Protein AF-A0A2T5RF96-F1 (afdb_monomer_lite)

Sequence (43 aa):
MEEEDDLIGLDIIDNEPDYSKSIEENNKKLADQYLEKYGEVPE

Structure (mmCIF, N/CA/C/O backbone):
data_AF-A0A2T5RF96-F1
#
_entry.id   AF-A0A2T5RF96-F1
#
loop_
_atom_site.group_PDB
_atom_site.id
_atom_site.type_symbol
_atom_site.label_atom_id
_atom_site.label_alt_id
_atom_site.label_comp_id
_atom_site.label_asym_id
_atom_site.label_entity_id
_atom_site.label_seq_id
_atom_site.pdbx_PDB_ins_code
_atom_site.Cartn_x
_atom_site.Cartn_y
_atom_site.Cartn_z
_atom_site.occupancy
_atom_site.B_iso_or_equiv
_atom_site.auth_seq_id
_atom_site.auth_comp_id
_atom_site.auth_asym_id
_atom_site.auth_atom_id
_atom_site.pdbx_PDB_model_num
ATOM 1 N N . MET A 1 1 ? -33.366 -2.612 23.545 1.00 45.34 1 MET A N 1
ATOM 2 C CA . MET A 1 1 ? -31.965 -2.402 23.155 1.00 45.34 1 MET A CA 1
ATOM 3 C C . MET A 1 1 ? -31.836 -3.173 21.871 1.00 45.34 1 MET A C 1
ATOM 5 O O . MET A 1 1 ? -31.765 -4.391 21.924 1.00 45.34 1 MET A O 1
ATOM 9 N N . GLU A 1 2 ? -32.065 -2.491 20.754 1.00 55.34 2 GLU A N 1
ATOM 10 C CA . GLU A 1 2 ? -31.711 -3.050 19.454 1.00 55.34 2 GLU A CA 1
ATOM 11 C C . GLU A 1 2 ? -30.185 -3.049 19.460 1.00 55.34 2 GLU A C 1
ATOM 13 O O . GLU A 1 2 ? -29.581 -1.995 19.651 1.00 55.34 2 GLU A O 1
ATOM 18 N N . GLU A 1 3 ? -29.580 -4.235 19.456 1.00 62.91 3 GLU A N 1
ATOM 19 C CA . GLU A 1 3 ? -28.161 -4.360 19.150 1.00 62.91 3 GLU A CA 1
ATOM 20 C C . GLU A 1 3 ? -28.051 -3.888 17.702 1.00 62.91 3 GLU A C 1
ATOM 22 O O . GLU A 1 3 ? -28.460 -4.594 16.782 1.00 62.91 3 GLU A O 1
ATOM 27 N N . GLU A 1 4 ? -27.664 -2.623 17.515 1.00 61.91 4 GLU A N 1
ATOM 28 C CA . GLU A 1 4 ? -27.215 -2.148 16.216 1.00 61.91 4 GLU A CA 1
ATOM 29 C C . GLU A 1 4 ? -26.103 -3.114 15.809 1.00 61.91 4 GLU A C 1
ATOM 31 O O . GLU A 1 4 ? -25.102 -3.238 16.514 1.00 61.91 4 GLU A O 1
ATOM 36 N N . ASP A 1 5 ? -26.334 -3.885 14.744 1.00 64.56 5 ASP A N 1
ATOM 37 C CA . ASP A 1 5 ? -25.306 -4.697 14.106 1.00 64.56 5 ASP A CA 1
ATOM 38 C C . ASP A 1 5 ? -24.219 -3.725 13.629 1.00 64.56 5 ASP A C 1
ATOM 40 O O . ASP A 1 5 ? -24.267 -3.212 12.507 1.00 64.56 5 ASP A O 1
ATOM 44 N N . ASP A 1 6 ? -23.280 -3.407 14.520 1.00 64.38 6 ASP A N 1
ATOM 45 C CA . ASP A 1 6 ? -22.130 -2.565 14.243 1.00 64.38 6 ASP A CA 1
ATOM 46 C C . ASP A 1 6 ? -21.368 -3.228 13.097 1.00 64.38 6 ASP A C 1
ATOM 48 O O . ASP A 1 6 ? -20.694 -4.249 13.259 1.00 64.38 6 ASP A O 1
ATOM 52 N N . LEU A 1 7 ? -21.516 -2.672 11.895 1.00 63.72 7 LEU A N 1
ATOM 53 C CA . LEU A 1 7 ? -20.774 -3.100 10.721 1.00 63.72 7 LEU A CA 1
ATOM 54 C C . LEU A 1 7 ? -19.288 -2.835 10.980 1.00 63.72 7 LEU A C 1
ATOM 56 O O . LEU A 1 7 ? -18.786 -1.736 10.746 1.00 63.72 7 LEU A O 1
ATOM 60 N N . ILE A 1 8 ? -18.573 -3.858 11.451 1.00 65.75 8 ILE A N 1
ATOM 61 C CA . ILE A 1 8 ? -17.114 -3.844 11.568 1.00 65.75 8 ILE A CA 1
ATOM 62 C C . ILE A 1 8 ? -16.536 -3.972 10.151 1.00 65.75 8 ILE A C 1
ATOM 64 O O . ILE A 1 8 ? -16.207 -5.059 9.677 1.00 65.75 8 ILE A O 1
ATOM 68 N N . GLY A 1 9 ? -16.468 -2.849 9.438 1.00 66.44 9 GLY A N 1
ATOM 69 C CA . GLY A 1 9 ? -15.772 -2.747 8.160 1.00 66.44 9 GLY A CA 1
ATOM 70 C C . GLY A 1 9 ? -14.264 -2.665 8.381 1.00 66.44 9 GLY A C 1
ATOM 71 O O . GLY A 1 9 ? -13.795 -1.831 9.153 1.00 66.44 9 GLY A O 1
ATOM 72 N N . LEU A 1 10 ? -13.493 -3.512 7.697 1.00 70.94 10 LEU A N 1
ATOM 73 C CA . LEU A 1 10 ? -12.048 -3.318 7.608 1.00 70.94 10 LEU A CA 1
ATOM 74 C C . LEU A 1 10 ? -11.785 -2.187 6.617 1.00 70.94 10 LEU A C 1
ATOM 76 O O . 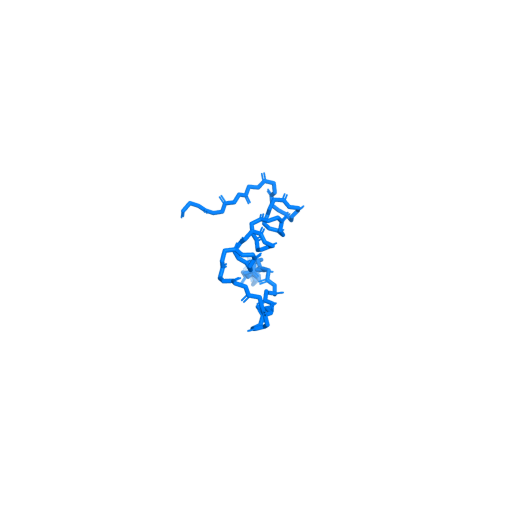LEU A 1 10 ? -12.045 -2.335 5.422 1.00 70.94 10 LEU A O 1
ATOM 80 N N .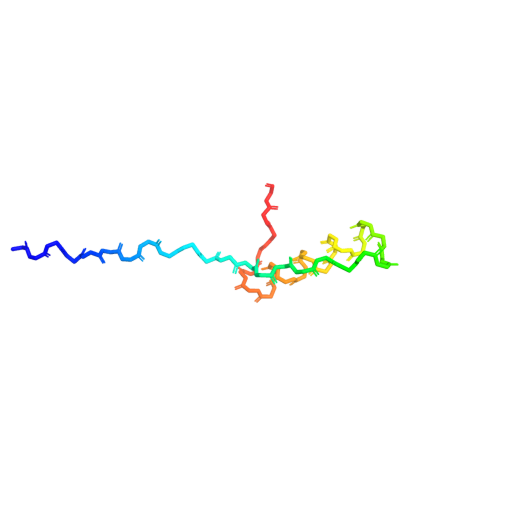 ASP A 1 11 ? -11.275 -1.062 7.107 1.00 73.12 11 ASP A N 1
ATOM 81 C CA . ASP A 1 11 ? -10.797 -0.005 6.229 1.00 73.12 11 ASP A CA 1
ATOM 82 C C . ASP A 1 11 ? -9.426 -0.411 5.675 1.00 73.12 11 ASP A C 1
ATOM 84 O O . ASP A 1 11 ? -8.417 -0.347 6.374 1.00 73.12 11 ASP A O 1
ATOM 88 N N . ILE A 1 12 ? -9.406 -0.894 4.431 1.00 80.56 12 ILE A N 1
ATOM 89 C CA . ILE A 1 12 ? -8.205 -1.406 3.761 1.00 80.56 12 ILE A CA 1
ATOM 90 C C . ILE A 1 12 ? -7.894 -0.612 2.495 1.00 80.56 12 ILE A C 1
ATOM 92 O O . ILE A 1 12 ? -8.780 -0.030 1.861 1.00 80.56 12 ILE A O 1
ATOM 96 N N . ILE A 1 13 ? -6.620 -0.584 2.115 1.00 83.88 13 ILE A N 1
ATOM 97 C CA . ILE A 1 13 ? -6.196 -0.106 0.798 1.00 83.88 13 ILE A CA 1
ATOM 98 C C . ILE A 1 13 ? -6.261 -1.283 -0.166 1.00 83.88 13 ILE A C 1
ATOM 100 O O . ILE A 1 13 ? -5.650 -2.324 0.075 1.00 83.88 13 ILE A O 1
ATOM 104 N N . ASP A 1 14 ? -6.985 -1.097 -1.265 1.00 83.44 14 ASP A N 1
ATOM 105 C CA . ASP A 1 14 ? -6.964 -2.031 -2.385 1.00 83.44 14 ASP A CA 1
ATOM 106 C C . ASP A 1 14 ? -5.678 -1.799 -3.194 1.00 83.44 14 ASP A C 1
ATOM 108 O O . ASP A 1 14 ? -5.606 -0.937 -4.074 1.00 83.44 14 ASP A O 1
ATOM 112 N N . ASN A 1 15 ? -4.601 -2.477 -2.785 1.00 83.31 15 ASN A N 1
ATOM 113 C CA . ASN A 1 15 ? -3.285 -2.340 -3.397 1.00 83.31 15 ASN A CA 1
ATOM 114 C C . ASN A 1 15 ? -3.070 -3.395 -4.485 1.00 83.31 15 ASN A C 1
ATOM 116 O O . ASN A 1 15 ? -2.877 -4.574 -4.188 1.00 83.31 15 ASN A O 1
ATOM 120 N N . GLU A 1 16 ? -2.995 -2.946 -5.736 1.00 88.19 16 GLU A N 1
ATOM 121 C CA . GLU A 1 16 ? -2.564 -3.772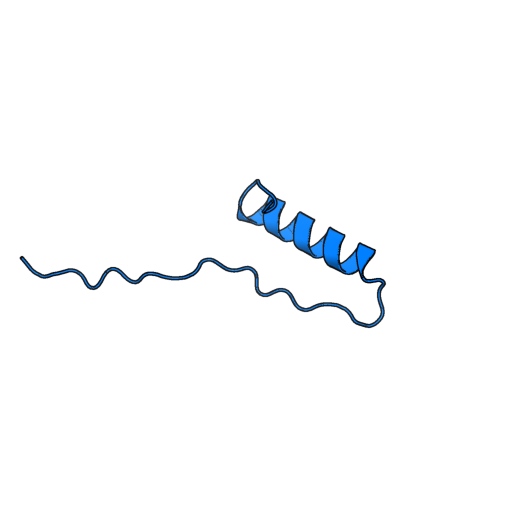 -6.862 1.00 88.19 16 GLU A CA 1
ATOM 122 C C . GLU A 1 16 ? -1.064 -3.540 -7.149 1.00 88.19 16 GLU A C 1
ATOM 124 O O . GLU A 1 16 ? -0.682 -2.443 -7.594 1.00 88.19 16 GLU A O 1
ATOM 129 N N . PRO A 1 17 ? -0.189 -4.534 -6.880 1.00 86.94 17 PRO A N 1
ATOM 130 C CA . PRO A 1 17 ? 1.237 -4.414 -7.149 1.00 86.94 17 PRO A CA 1
ATOM 131 C C . PRO A 1 17 ? 1.519 -4.476 -8.652 1.00 86.94 17 PRO A C 1
ATOM 133 O O . PRO A 1 17 ? 1.034 -5.346 -9.373 1.00 86.94 17 PRO A O 1
ATOM 136 N N . ASP A 1 18 ? 2.376 -3.576 -9.121 1.00 90.56 18 ASP A N 1
ATOM 137 C CA . ASP A 1 18 ? 2.852 -3.573 -10.497 1.00 90.56 18 ASP A CA 1
ATOM 138 C C . ASP A 1 18 ? 4.048 -4.525 -10.630 1.00 90.56 18 ASP A C 1
ATOM 140 O O . ASP A 1 18 ? 5.168 -4.203 -10.226 1.00 90.56 18 ASP A O 1
ATOM 144 N N . TYR A 1 19 ? 3.821 -5.706 -11.208 1.00 90.00 19 TYR A N 1
ATOM 145 C CA . TYR A 1 19 ? 4.860 -6.728 -11.388 1.00 90.00 19 TYR A CA 1
ATOM 146 C C . TYR A 1 19 ? 5.943 -6.356 -12.412 1.00 90.00 19 TYR A C 1
AT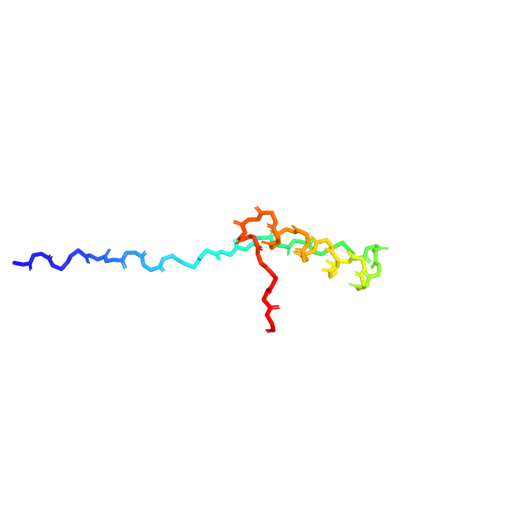OM 148 O O . TYR A 1 19 ? 6.932 -7.078 -12.533 1.00 90.00 19 TYR A O 1
ATOM 156 N N . SER A 1 20 ? 5.786 -5.252 -13.150 1.00 94.88 20 SER A N 1
ATOM 157 C CA . SER A 1 20 ? 6.859 -4.709 -13.991 1.00 94.88 20 SER A CA 1
ATOM 158 C C . SER A 1 20 ? 7.889 -3.901 -13.192 1.00 94.88 20 SER A C 1
ATOM 160 O O . SER A 1 20 ? 8.975 -3.621 -13.703 1.00 94.88 20 SER A O 1
ATOM 162 N N . LYS A 1 21 ? 7.568 -3.550 -11.940 1.00 93.56 21 LYS A N 1
ATOM 163 C CA . LYS A 1 21 ? 8.403 -2.746 -11.044 1.00 93.56 21 LYS A CA 1
ATOM 164 C C . LYS A 1 21 ? 9.082 -3.580 -9.969 1.00 93.56 21 LYS A C 1
ATOM 166 O O . LYS A 1 21 ? 8.703 -4.714 -9.678 1.00 93.56 21 LYS A O 1
ATOM 171 N N . SER A 1 22 ? 10.082 -2.977 -9.333 1.00 94.44 22 SER A N 1
ATOM 172 C CA . SER A 1 22 ? 10.751 -3.595 -8.191 1.00 94.44 22 SER A CA 1
ATOM 173 C C . SER A 1 22 ? 9.831 -3.665 -6.968 1.00 94.44 22 SER A C 1
ATOM 175 O O . SER A 1 22 ? 8.926 -2.847 -6.794 1.00 94.44 22 SER A O 1
ATOM 177 N N . ILE A 1 23 ? 10.110 -4.609 -6.066 1.00 92.62 23 ILE A N 1
ATOM 178 C CA . ILE A 1 23 ? 9.410 -4.726 -4.776 1.00 92.62 23 ILE A CA 1
ATOM 179 C C . ILE A 1 23 ? 9.518 -3.416 -3.983 1.00 92.62 23 ILE A C 1
ATOM 181 O O . ILE A 1 23 ? 8.530 -2.958 -3.423 1.00 92.62 23 ILE A O 1
ATOM 185 N N . GLU A 1 24 ? 10.691 -2.776 -3.988 1.00 93.81 24 GLU A N 1
ATOM 186 C CA . GLU A 1 24 ? 10.912 -1.499 -3.298 1.00 93.81 24 GLU A CA 1
ATOM 187 C C . GLU A 1 24 ? 10.002 -0.379 -3.827 1.00 93.81 24 GLU A C 1
ATOM 189 O O . GLU A 1 24 ? 9.430 0.376 -3.044 1.00 93.81 24 GLU A O 1
ATOM 194 N N . GLU A 1 25 ? 9.793 -0.305 -5.144 1.00 92.88 25 GLU A N 1
ATOM 195 C CA . GLU A 1 25 ? 8.909 0.696 -5.753 1.00 92.88 25 GLU A CA 1
ATOM 196 C C . GLU A 1 25 ? 7.438 0.442 -5.418 1.00 92.88 25 GLU A C 1
ATOM 198 O O . GLU A 1 25 ? 6.697 1.385 -5.136 1.00 92.88 25 GLU A O 1
ATOM 203 N N . ASN A 1 26 ? 7.016 -0.825 -5.419 1.00 92.25 26 ASN A N 1
ATOM 204 C CA . ASN A 1 26 ? 5.667 -1.204 -5.005 1.00 92.25 26 ASN A CA 1
ATOM 205 C C . ASN A 1 26 ? 5.431 -0.917 -3.518 1.00 92.25 26 ASN A C 1
ATOM 207 O O . ASN A 1 26 ? 4.388 -0.376 -3.163 1.00 92.25 26 ASN A O 1
ATOM 211 N N . ASN A 1 27 ? 6.415 -1.199 -2.662 1.00 91.19 27 ASN A N 1
ATOM 212 C CA . ASN A 1 27 ? 6.333 -0.911 -1.232 1.00 91.19 27 ASN A CA 1
ATOM 213 C C . ASN A 1 27 ? 6.284 0.591 -0.960 1.00 91.19 27 ASN A C 1
ATOM 215 O O . ASN A 1 27 ? 5.514 1.031 -0.112 1.00 91.19 27 ASN A O 1
ATOM 219 N N . LYS A 1 28 ? 7.060 1.389 -1.701 1.00 92.94 28 LYS A N 1
ATOM 220 C CA . LYS A 1 28 ? 7.000 2.847 -1.598 1.00 92.94 28 LYS A CA 1
ATOM 221 C C . LYS A 1 28 ? 5.624 3.375 -1.997 1.00 92.94 28 LYS A C 1
ATOM 223 O O . LYS A 1 28 ? 5.033 4.141 -1.248 1.00 92.94 28 LYS A O 1
ATOM 228 N N . LYS A 1 29 ? 5.088 2.915 -3.133 1.00 92.31 29 LYS A N 1
ATOM 229 C CA . LYS A 1 29 ? 3.741 3.284 -3.592 1.00 92.31 29 LYS A CA 1
ATOM 230 C C . LYS A 1 29 ? 2.674 2.914 -2.556 1.00 92.31 29 LYS A C 1
ATOM 232 O O . LYS A 1 29 ? 1.783 3.713 -2.299 1.00 92.31 29 LYS A O 1
ATOM 237 N N . LEU A 1 30 ? 2.780 1.731 -1.952 1.00 91.62 30 LEU A N 1
ATOM 238 C CA . LEU A 1 30 ? 1.877 1.294 -0.891 1.00 91.62 30 LEU A CA 1
ATOM 239 C C . LEU A 1 30 ? 1.984 2.192 0.350 1.00 91.62 30 LEU A C 1
ATOM 241 O O . LEU A 1 30 ? 0.966 2.633 0.871 1.00 91.62 30 LEU A O 1
ATOM 245 N N . ALA A 1 31 ? 3.200 2.507 0.803 1.00 91.81 31 ALA A N 1
ATOM 246 C CA . ALA A 1 31 ? 3.416 3.405 1.936 1.00 91.81 31 ALA A CA 1
ATOM 247 C C . ALA A 1 31 ? 2.843 4.810 1.681 1.00 91.81 31 ALA A C 1
ATOM 249 O O . ALA A 1 31 ? 2.215 5.382 2.569 1.00 91.81 31 ALA A O 1
ATOM 250 N N . ASP A 1 32 ? 2.987 5.332 0.459 1.00 92.44 32 ASP A N 1
ATOM 251 C CA . ASP A 1 32 ? 2.395 6.611 0.056 1.00 92.44 32 ASP A CA 1
ATOM 252 C C . ASP A 1 32 ? 0.854 6.565 0.130 1.00 92.44 32 ASP A C 1
ATOM 254 O O . ASP A 1 32 ? 0.237 7.506 0.626 1.00 92.44 32 ASP A O 1
ATOM 258 N N . GLN A 1 33 ? 0.224 5.455 -0.282 1.00 91.19 33 GLN A N 1
ATOM 259 C CA . GLN A 1 33 ? -1.230 5.261 -0.161 1.00 91.19 33 GLN A CA 1
ATOM 260 C C . GLN A 1 33 ? -1.691 5.195 1.304 1.00 91.19 33 GLN A C 1
ATOM 262 O O . GLN A 1 33 ? -2.744 5.735 1.644 1.00 91.19 33 GLN A O 1
ATOM 267 N N . TYR A 1 34 ? -0.906 4.557 2.178 1.00 91.38 34 TYR A N 1
ATOM 268 C CA . TYR A 1 34 ? -1.174 4.525 3.619 1.00 91.38 34 TYR A CA 1
ATOM 269 C C . TYR A 1 34 ? -1.083 5.920 4.244 1.00 91.38 34 TYR A C 1
ATOM 271 O O . TYR A 1 34 ? -2.004 6.335 4.945 1.00 91.38 34 TYR A O 1
ATOM 279 N N . LEU A 1 35 ? -0.042 6.686 3.912 1.00 92.06 35 LEU A N 1
ATOM 280 C CA . LEU A 1 35 ? 0.101 8.074 4.357 1.00 92.06 35 LEU A CA 1
ATOM 281 C C . LEU A 1 35 ? -1.033 8.971 3.854 1.00 92.06 35 LEU A C 1
ATOM 283 O O . LEU A 1 35 ? -1.527 9.799 4.612 1.00 92.06 35 LEU A O 1
ATOM 287 N N . GLU A 1 36 ? -1.462 8.816 2.601 1.00 90.81 36 GLU A N 1
ATOM 288 C CA . GLU A 1 36 ? -2.565 9.602 2.040 1.00 90.81 36 GLU A CA 1
ATOM 289 C C . GLU A 1 36 ? -3.899 9.295 2.733 1.00 90.81 36 GLU A C 1
ATOM 291 O O . GLU A 1 36 ? -4.659 10.212 3.049 1.00 90.81 36 GLU A O 1
ATOM 296 N N . LYS A 1 37 ? -4.186 8.012 2.979 1.00 88.81 37 LYS A N 1
ATOM 297 C CA . LYS A 1 37 ? -5.485 7.576 3.501 1.00 88.81 37 LYS A CA 1
ATOM 298 C C . LYS A 1 37 ? -5.595 7.676 5.023 1.00 88.81 37 LYS A C 1
ATOM 300 O O . LYS A 1 37 ? -6.648 8.059 5.526 1.00 88.81 37 LYS A O 1
ATOM 305 N N . TYR A 1 38 ? -4.525 7.347 5.742 1.00 89.19 38 TYR A N 1
ATOM 306 C CA . TYR A 1 38 ? -4.523 7.224 7.203 1.00 89.19 38 TYR A CA 1
ATOM 307 C C . TYR A 1 38 ? -3.597 8.226 7.900 1.00 89.19 38 TYR A C 1
ATOM 309 O O . TYR A 1 38 ? -3.699 8.408 9.108 1.00 89.19 38 TYR A O 1
ATOM 317 N N . GLY A 1 39 ? -2.704 8.899 7.169 1.00 89.88 39 GLY A N 1
ATOM 318 C CA . GLY A 1 39 ? -1.709 9.805 7.754 1.00 89.88 39 GLY A CA 1
ATOM 319 C C . GLY A 1 39 ? -0.517 9.095 8.401 1.00 89.88 39 GLY A C 1
ATOM 320 O O . GLY A 1 39 ? 0.412 9.760 8.856 1.00 89.88 39 GLY A O 1
ATOM 321 N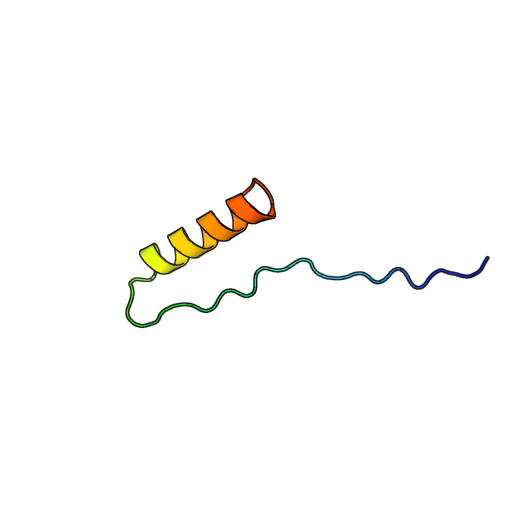 N . GLU A 1 40 ? -0.512 7.763 8.411 1.00 87.19 40 GLU A N 1
ATOM 322 C CA . GLU A 1 40 ? 0.535 6.924 8.986 1.00 87.19 40 GLU A CA 1
ATOM 323 C C . GLU A 1 40 ? 0.776 5.676 8.130 1.00 87.19 40 GLU A C 1
ATOM 325 O O . GLU A 1 40 ? -0.104 5.228 7.394 1.00 87.19 40 GLU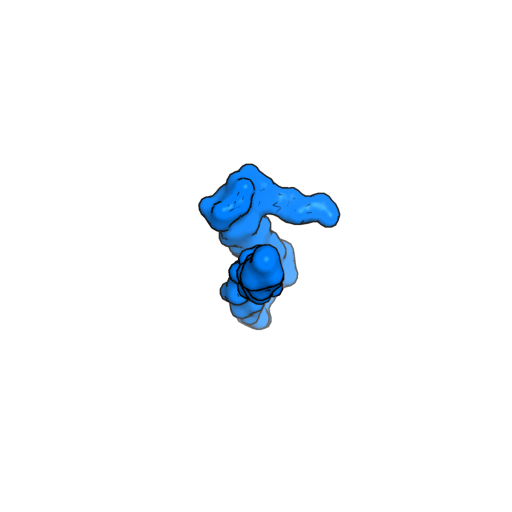 A O 1
ATOM 330 N N . VAL A 1 41 ? 1.988 5.124 8.220 1.00 88.06 41 VAL A N 1
ATOM 331 C CA . VAL A 1 41 ? 2.344 3.831 7.621 1.00 88.06 41 VAL A CA 1
ATOM 332 C C . VAL A 1 41 ? 2.322 2.785 8.738 1.00 88.06 41 VAL A C 1
ATOM 334 O O . VAL A 1 41 ? 2.886 3.066 9.795 1.00 88.06 41 VAL A O 1
ATOM 337 N N . PRO A 1 42 ? 1.711 1.605 8.537 1.00 80.75 42 PRO A N 1
ATOM 338 C CA . PRO A 1 42 ? 1.723 0.541 9.539 1.00 80.75 42 PRO A CA 1
ATOM 339 C C . PRO A 1 42 ? 3.156 0.069 9.850 1.00 80.75 42 PRO A C 1
ATOM 341 O O . PRO A 1 42 ? 3.965 -0.073 8.930 1.00 80.75 42 PRO A O 1
ATOM 344 N N . GLU A 1 43 ? 3.447 -0.161 11.139 1.00 73.81 43 GLU A N 1
ATOM 345 C CA . GLU A 1 43 ? 4.730 -0.689 11.653 1.00 73.81 43 GLU A CA 1
ATOM 346 C C . GLU A 1 43 ? 4.908 -2.201 11.438 1.00 73.81 43 GLU A C 1
ATOM 348 O O . GLU A 1 43 ? 3.915 -2.958 11.567 1.00 73.81 43 GLU A O 1
#

Radius of gyration: 15.52 Å; chains: 1; bounding box: 43×16×37 Å

Secondary structure (DSSP, 8-state):
------------------TTS-HHHHHHHHHHHHHHHHSS---

pLDDT: mean 82.59, std 12.63, range [45.34, 94.88]

Organism: NCBI:txid43595

Foldseek 3Di:
DPPPPPPPDDPDDPQDADPVDDPVVSVVVVQVVCCVPPVGGDD